Protein AF-A0A5S3VZK2-F1 (afdb_monomer_lite)

Structure (mmCIF, N/CA/C/O backbone):
data_AF-A0A5S3VZK2-F1
#
_entry.id   AF-A0A5S3VZK2-F1
#
loop_
_atom_site.group_PDB
_atom_site.id
_atom_site.type_symbol
_atom_site.label_atom_id
_atom_site.label_alt_id
_atom_site.label_comp_id
_atom_site.label_asym_id
_atom_site.label_entity_id
_atom_site.label_seq_id
_atom_site.pdbx_PDB_ins_code
_atom_site.Cartn_x
_atom_site.Cartn_y
_atom_site.Cartn_z
_atom_site.occupancy
_atom_site.B_iso_or_equiv
_atom_site.auth_seq_id
_atom_site.auth_comp_id
_atom_site.auth_asym_id
_atom_site.auth_atom_id
_atom_site.pdbx_PDB_model_num
ATOM 1 N N . MET A 1 1 ? 25.109 6.186 -46.798 1.00 70.12 1 MET A N 1
ATOM 2 C CA . MET A 1 1 ? 24.501 7.091 -45.795 1.00 70.12 1 MET A CA 1
ATOM 3 C C . MET A 1 1 ? 23.380 6.416 -45.004 1.00 70.12 1 MET A C 1
ATOM 5 O O . MET A 1 1 ? 23.593 6.209 -43.823 1.00 70.12 1 MET A O 1
ATOM 9 N N . LYS A 1 2 ? 22.278 5.943 -45.621 1.00 82.44 2 LYS A N 1
ATOM 10 C CA . LYS A 1 2 ? 21.154 5.286 -44.901 1.00 82.44 2 LYS A CA 1
ATOM 11 C C . LYS A 1 2 ? 21.544 4.104 -43.986 1.00 82.44 2 LYS A C 1
ATOM 13 O O . LYS A 1 2 ? 21.045 4.009 -42.873 1.00 82.44 2 LYS A O 1
ATOM 18 N N . LYS A 1 3 ? 22.461 3.226 -44.420 1.00 87.31 3 LYS A N 1
ATOM 19 C CA . LYS A 1 3 ? 22.944 2.100 -43.591 1.00 87.31 3 LYS A CA 1
ATOM 20 C C . LYS A 1 3 ? 23.720 2.571 -42.354 1.00 87.31 3 LYS A C 1
ATOM 22 O O . LYS A 1 3 ? 23.486 2.061 -41.271 1.00 87.31 3 LYS A O 1
ATOM 27 N N . LEU A 1 4 ? 24.588 3.575 -42.505 1.00 89.31 4 LEU A N 1
ATOM 28 C CA . LEU A 1 4 ? 25.374 4.139 -41.402 1.00 89.31 4 LEU A CA 1
ATOM 29 C C . LEU A 1 4 ? 24.475 4.795 -40.343 1.00 89.31 4 LEU A C 1
ATOM 31 O O . LEU A 1 4 ? 24.678 4.571 -39.158 1.00 89.31 4 LEU A O 1
ATOM 35 N N . THR A 1 5 ? 23.443 5.533 -40.765 1.00 92.12 5 THR A N 1
ATOM 36 C CA . THR A 1 5 ? 22.443 6.099 -39.844 1.00 92.12 5 THR A CA 1
ATOM 37 C C . THR A 1 5 ? 21.649 5.022 -39.106 1.00 92.12 5 THR A C 1
ATOM 39 O O . THR A 1 5 ? 21.398 5.180 -37.920 1.00 92.12 5 THR A O 1
ATOM 42 N N . ILE A 1 6 ? 21.303 3.905 -39.760 1.00 93.44 6 ILE A N 1
ATOM 43 C CA . ILE A 1 6 ? 20.624 2.780 -39.094 1.00 93.44 6 ILE A CA 1
ATOM 44 C C . ILE A 1 6 ? 21.542 2.136 -38.045 1.00 93.44 6 ILE A C 1
ATOM 46 O O . ILE A 1 6 ? 21.106 1.923 -36.920 1.00 93.44 6 ILE A O 1
ATOM 50 N N . TYR A 1 7 ? 22.815 1.879 -38.371 1.00 94.56 7 TYR A N 1
ATOM 51 C CA . TYR A 1 7 ? 23.773 1.339 -37.397 1.00 94.56 7 TYR A CA 1
ATOM 52 C C . TYR A 1 7 ? 23.974 2.269 -36.201 1.00 94.56 7 TYR A C 1
ATOM 54 O O . TYR A 1 7 ? 24.019 1.798 -35.069 1.00 94.56 7 TYR A O 1
ATOM 62 N N . LEU A 1 8 ? 24.053 3.580 -36.437 1.00 94.06 8 LEU A N 1
ATOM 63 C CA . LEU A 1 8 ? 24.184 4.556 -35.360 1.00 94.06 8 LEU A CA 1
ATOM 64 C C . LEU A 1 8 ? 22.957 4.551 -34.437 1.00 94.06 8 LEU A C 1
ATOM 66 O O . LEU A 1 8 ? 23.121 4.521 -33.223 1.00 94.06 8 LEU A O 1
ATOM 70 N N . LEU A 1 9 ? 21.742 4.525 -34.997 1.00 93.88 9 LEU A N 1
ATOM 71 C CA . LEU A 1 9 ? 20.508 4.442 -34.207 1.00 93.88 9 LEU A CA 1
ATOM 72 C C . LEU A 1 9 ? 20.441 3.152 -33.378 1.00 93.88 9 LEU A C 1
ATOM 74 O O . LEU A 1 9 ? 20.069 3.211 -32.211 1.00 93.88 9 LEU A O 1
ATOM 78 N N . LEU A 1 10 ? 20.857 2.016 -33.947 1.00 94.75 10 LEU A N 1
ATOM 79 C CA . LEU A 1 10 ? 20.922 0.740 -33.226 1.00 94.75 10 LEU A CA 1
ATOM 80 C C . LEU A 1 10 ? 21.942 0.771 -32.081 1.00 94.75 10 LEU A C 1
ATOM 82 O O . LEU A 1 10 ? 21.664 0.280 -30.991 1.00 94.75 10 LEU A O 1
ATOM 86 N N . LEU A 1 11 ? 23.120 1.360 -32.300 1.00 94.88 11 LEU A N 1
ATOM 87 C CA . LEU A 1 11 ? 24.127 1.504 -31.247 1.00 94.88 11 LEU A CA 1
ATOM 88 C C . LEU A 1 11 ? 23.628 2.405 -30.113 1.00 94.88 11 LEU A C 1
ATOM 90 O O . LEU A 1 11 ? 23.816 2.071 -28.946 1.00 94.88 11 LEU A O 1
ATOM 94 N N . LEU A 1 12 ? 22.954 3.509 -30.448 1.00 94.56 12 LEU A N 1
ATOM 95 C CA . LEU A 1 12 ? 22.356 4.403 -29.456 1.00 94.56 12 LEU A CA 1
ATOM 96 C C . LEU A 1 12 ? 21.243 3.711 -28.667 1.00 94.56 12 LEU A C 1
ATOM 98 O O . LEU A 1 12 ? 21.215 3.841 -27.446 1.00 94.56 12 LEU A O 1
ATOM 102 N N . SER A 1 13 ? 20.367 2.941 -29.322 1.00 91.88 13 SER A N 1
ATOM 103 C CA . SER A 1 13 ? 19.298 2.221 -28.624 1.00 91.88 13 SER A CA 1
ATOM 104 C C . SER A 1 13 ? 19.851 1.141 -27.697 1.00 91.88 13 SER A C 1
ATOM 106 O O . SER A 1 13 ? 19.412 1.040 -26.558 1.00 91.88 13 SER A O 1
ATOM 108 N N . VAL A 1 14 ? 20.852 0.372 -28.143 1.00 95.06 14 VAL A N 1
ATOM 109 C CA . VAL A 1 14 ? 21.504 -0.647 -27.302 1.00 95.06 14 VAL A CA 1
ATOM 110 C C . VAL A 1 14 ? 22.216 0.007 -26.120 1.00 95.06 14 VAL A C 1
ATOM 112 O O . VAL A 1 14 ? 22.081 -0.466 -24.992 1.00 95.06 14 VAL A O 1
ATOM 115 N N . GLY A 1 15 ? 22.936 1.108 -26.353 1.00 95.00 15 GLY A N 1
ATOM 116 C CA . GLY A 1 15 ? 23.602 1.864 -25.294 1.00 95.00 15 GLY A CA 1
ATOM 117 C C . GLY A 1 15 ? 22.610 2.388 -24.257 1.00 95.00 15 GLY A C 1
ATOM 118 O O . GLY A 1 15 ? 22.791 2.157 -23.065 1.00 95.00 15 GLY A O 1
ATOM 119 N N . TYR A 1 16 ? 21.522 3.008 -24.714 1.00 93.38 16 TYR A N 1
ATOM 120 C CA . TYR A 1 16 ? 20.442 3.484 -23.854 1.00 93.38 16 TYR A CA 1
ATOM 121 C C . TYR A 1 16 ? 19.820 2.354 -23.024 1.00 93.38 16 TYR A C 1
ATOM 123 O O . TYR A 1 16 ? 19.761 2.461 -21.801 1.00 93.38 16 TYR A O 1
ATOM 131 N N . SER A 1 17 ? 19.421 1.245 -23.657 1.00 91.69 17 SER A N 1
ATOM 132 C CA . SER A 1 17 ? 18.826 0.105 -22.950 1.00 91.69 17 SER A CA 1
ATOM 133 C C . SER A 1 17 ? 19.789 -0.513 -21.936 1.00 91.69 17 SER A C 1
ATOM 135 O O . SER A 1 17 ? 19.357 -0.927 -20.865 1.00 91.69 17 SER A O 1
ATOM 137 N N . SER A 1 18 ? 21.090 -0.540 -22.238 1.00 94.19 18 SER A N 1
ATOM 138 C CA . SER A 1 18 ? 22.114 -1.052 -21.319 1.00 94.19 18 SER A CA 1
ATOM 139 C C . SER A 1 18 ? 22.253 -0.169 -20.078 1.00 94.19 18 SER A C 1
ATOM 141 O O . SER A 1 18 ? 22.319 -0.687 -18.967 1.00 94.19 18 SER A O 1
ATOM 143 N N . VAL A 1 19 ? 22.259 1.159 -20.251 1.00 93.81 19 VAL A N 1
ATOM 144 C CA . VAL A 1 19 ? 22.318 2.114 -19.132 1.00 93.81 19 VAL A CA 1
ATOM 145 C C . VAL A 1 19 ? 21.038 2.062 -18.301 1.00 93.81 19 VAL A C 1
ATOM 147 O O . VAL A 1 19 ? 21.121 1.992 -17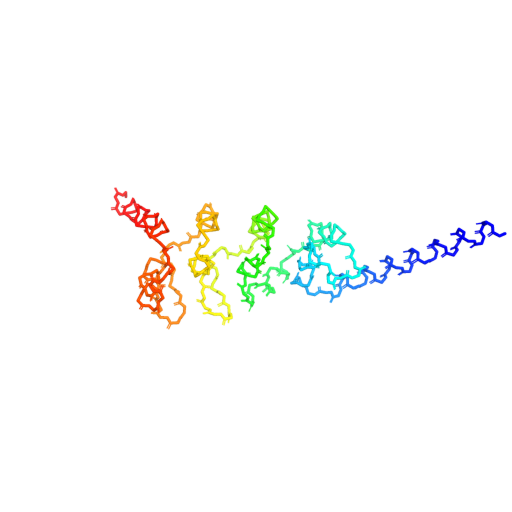.078 1.00 93.81 19 VAL A O 1
ATOM 150 N N . ALA A 1 20 ? 19.868 2.035 -18.945 1.00 93.75 20 ALA A N 1
ATOM 151 C CA . ALA A 1 20 ? 18.586 1.928 -18.255 1.00 93.75 20 ALA A CA 1
ATOM 152 C C . ALA A 1 20 ? 18.504 0.641 -17.418 1.00 93.75 20 ALA A C 1
ATOM 154 O O . ALA A 1 20 ? 18.166 0.693 -16.239 1.00 93.75 20 ALA A O 1
ATOM 155 N N . LEU A 1 21 ? 18.890 -0.503 -17.995 1.00 93.75 21 LEU A N 1
ATOM 156 C CA . LEU A 1 21 ? 18.913 -1.777 -17.278 1.00 93.75 21 LEU A CA 1
ATOM 157 C C . LEU A 1 21 ? 19.923 -1.763 -16.126 1.00 93.75 21 LEU A C 1
ATOM 159 O O . LEU A 1 21 ? 19.602 -2.211 -15.031 1.00 93.75 21 LEU A O 1
ATOM 163 N N . TYR A 1 22 ? 21.126 -1.228 -16.350 1.00 95.25 22 TYR A N 1
ATOM 164 C CA . TYR A 1 22 ? 22.121 -1.085 -15.289 1.00 95.25 22 TYR A CA 1
ATOM 165 C C . TYR A 1 22 ? 21.586 -0.239 -14.129 1.00 95.25 22 TYR A C 1
ATOM 167 O O . TYR A 1 22 ? 21.752 -0.623 -12.975 1.00 95.25 22 TYR A O 1
ATOM 175 N N . SER A 1 23 ? 20.913 0.875 -14.422 1.00 94.38 23 SER A N 1
ATOM 176 C CA . SER A 1 23 ? 20.276 1.707 -13.401 1.00 94.38 23 SER A CA 1
ATOM 177 C C . SER A 1 23 ? 19.237 0.910 -12.614 1.00 94.38 23 SER A C 1
ATOM 179 O O . SER A 1 23 ? 19.343 0.834 -11.401 1.00 94.38 23 SER A O 1
ATOM 181 N N . LEU A 1 24 ? 18.307 0.231 -13.295 1.00 95.38 24 LEU A N 1
ATOM 182 C CA . LEU A 1 24 ? 17.246 -0.563 -12.659 1.00 95.38 24 LEU A CA 1
ATOM 183 C C . LEU A 1 24 ? 17.766 -1.703 -11.771 1.00 95.38 24 LEU A C 1
ATOM 185 O O . LEU A 1 24 ? 17.159 -2.019 -10.748 1.00 95.38 24 LEU A O 1
ATOM 189 N N . ILE A 1 25 ? 18.876 -2.334 -12.161 1.00 95.38 25 ILE A N 1
ATOM 190 C CA . ILE A 1 25 ? 19.512 -3.404 -11.381 1.00 95.38 25 ILE A CA 1
ATOM 191 C C . ILE A 1 25 ? 20.102 -2.867 -10.075 1.00 95.38 25 ILE A C 1
ATOM 193 O O . ILE A 1 25 ? 20.076 -3.569 -9.071 1.00 95.38 25 ILE A O 1
ATOM 197 N N . ASN A 1 26 ? 20.638 -1.646 -10.091 1.00 95.00 26 ASN A N 1
ATOM 198 C CA . ASN A 1 26 ? 21.329 -1.057 -8.943 1.00 95.00 26 ASN A CA 1
ATOM 199 C C . ASN A 1 26 ? 20.453 -0.087 -8.132 1.00 95.00 26 ASN A C 1
ATOM 201 O O . ASN A 1 26 ? 20.942 0.485 -7.163 1.00 95.00 26 ASN A O 1
ATOM 205 N N . SER A 1 27 ? 19.198 0.122 -8.533 1.00 94.94 27 SER A N 1
ATOM 206 C CA . SER A 1 27 ? 18.235 0.960 -7.817 1.00 94.94 27 SER A CA 1
ATOM 207 C C . SER A 1 27 ? 17.572 0.208 -6.667 1.00 94.94 27 SER A C 1
ATOM 209 O O . SER A 1 27 ? 17.198 -0.966 -6.804 1.00 94.94 27 SER A O 1
ATOM 211 N N . ASP A 1 28 ? 17.334 0.924 -5.572 1.00 95.88 28 ASP A N 1
ATOM 212 C CA . ASP A 1 28 ? 16.497 0.449 -4.476 1.00 95.88 28 ASP A CA 1
ATOM 213 C C . ASP A 1 28 ? 15.045 0.273 -4.950 1.00 95.88 28 ASP A C 1
ATOM 215 O O . ASP A 1 28 ? 14.634 0.777 -6.002 1.00 95.88 28 ASP A O 1
ATOM 219 N N . ILE A 1 29 ? 14.262 -0.511 -4.212 1.00 97.19 29 ILE A N 1
ATOM 220 C CA . ILE A 1 29 ? 12.897 -0.854 -4.627 1.00 97.19 29 ILE A CA 1
ATOM 221 C C . ILE A 1 29 ? 11.998 0.385 -4.691 1.00 97.19 29 ILE A C 1
ATOM 223 O O . ILE A 1 29 ? 11.194 0.510 -5.614 1.00 97.19 29 ILE A O 1
ATOM 227 N N . GLU A 1 30 ? 12.178 1.324 -3.766 1.00 95.50 30 GLU A N 1
ATOM 228 C CA . GLU A 1 30 ? 11.480 2.604 -3.716 1.00 95.50 30 GLU A CA 1
ATOM 229 C C . GLU A 1 30 ? 11.673 3.407 -5.010 1.00 95.50 30 GLU A C 1
ATOM 231 O O . GLU A 1 30 ? 10.696 3.883 -5.590 1.00 95.50 30 GLU A O 1
ATOM 236 N N . ASP A 1 31 ? 12.905 3.484 -5.520 1.00 94.31 31 ASP A N 1
ATOM 237 C CA . ASP A 1 31 ? 13.222 4.191 -6.766 1.00 94.31 31 ASP A CA 1
ATOM 238 C C . ASP A 1 31 ? 12.568 3.525 -7.981 1.00 94.31 31 ASP A C 1
ATOM 240 O O . ASP A 1 31 ? 12.067 4.205 -8.879 1.00 94.31 31 ASP A O 1
ATOM 244 N N . VAL A 1 32 ? 12.535 2.188 -8.016 1.00 96.06 32 VAL A N 1
ATOM 245 C CA . VAL A 1 32 ? 11.875 1.447 -9.101 1.00 96.06 32 VAL A CA 1
ATOM 246 C C . VAL A 1 32 ? 10.358 1.647 -9.056 1.00 96.06 32 VAL A C 1
ATOM 248 O O . VAL A 1 32 ? 9.742 1.854 -10.106 1.00 96.06 32 VAL A O 1
ATOM 251 N N . ILE A 1 33 ? 9.754 1.645 -7.861 1.00 96.12 33 ILE A N 1
ATOM 252 C CA . ILE A 1 33 ? 8.334 1.971 -7.676 1.00 96.12 33 ILE A CA 1
ATOM 253 C C . ILE A 1 33 ? 8.063 3.389 -8.178 1.00 96.12 33 ILE A C 1
ATOM 255 O O . ILE A 1 33 ? 7.183 3.557 -9.019 1.00 96.12 33 ILE A O 1
ATOM 259 N N . ILE A 1 34 ? 8.835 4.389 -7.743 1.00 93.44 34 ILE A N 1
ATOM 260 C CA . ILE A 1 34 ? 8.665 5.783 -8.178 1.00 93.44 34 ILE A CA 1
ATOM 261 C C . ILE A 1 34 ? 8.823 5.894 -9.697 1.00 93.44 34 ILE A C 1
ATOM 263 O O . ILE A 1 34 ? 7.969 6.493 -10.351 1.00 93.44 34 ILE A O 1
ATOM 267 N N . CYS A 1 35 ? 9.845 5.260 -10.283 1.00 94.19 35 CYS A N 1
ATOM 268 C CA . CYS A 1 35 ? 10.044 5.257 -11.733 1.00 94.19 35 CYS A CA 1
ATOM 269 C C . CYS A 1 35 ? 8.844 4.673 -12.492 1.00 94.19 35 CYS A C 1
ATOM 271 O O . CYS A 1 35 ? 8.507 5.139 -13.575 1.00 94.19 35 CYS A O 1
ATOM 273 N N . SER A 1 36 ? 8.178 3.661 -11.932 1.00 94.69 36 SER A N 1
ATOM 274 C CA . SER A 1 36 ? 6.997 3.039 -12.544 1.00 94.69 36 SER A CA 1
ATOM 275 C C . SER A 1 36 ? 5.725 3.903 -12.486 1.00 94.69 36 SER A C 1
ATOM 277 O O . SER A 1 36 ? 4.685 3.540 -13.049 1.00 94.69 36 SER A O 1
ATOM 279 N N . THR A 1 37 ? 5.780 5.053 -11.811 1.00 92.06 37 THR A N 1
ATOM 280 C CA . THR A 1 37 ? 4.688 6.029 -11.784 1.00 92.06 37 THR A CA 1
ATOM 281 C C . THR A 1 37 ? 4.819 7.041 -12.926 1.00 92.06 37 THR A C 1
ATOM 283 O O . THR A 1 37 ? 5.893 7.259 -13.480 1.00 92.06 37 THR A O 1
ATOM 286 N N . ASN A 1 38 ? 3.718 7.708 -13.283 1.00 77.31 38 ASN A N 1
ATOM 287 C CA . ASN A 1 38 ? 3.699 8.725 -14.347 1.00 77.31 38 ASN A CA 1
ATOM 288 C C . ASN A 1 38 ? 4.283 10.083 -13.908 1.00 77.31 38 ASN A C 1
ATOM 290 O O . ASN A 1 38 ? 4.059 11.114 -14.550 1.00 77.31 38 ASN A O 1
ATOM 294 N N . GLU A 1 39 ? 5.027 10.112 -12.806 1.00 70.00 39 GLU A N 1
ATOM 295 C CA . GLU A 1 39 ? 5.769 11.285 -12.376 1.00 70.00 39 GLU A CA 1
ATOM 296 C C . GLU A 1 39 ? 7.056 11.347 -13.203 1.00 70.00 39 GLU A C 1
ATOM 298 O O . GLU A 1 39 ? 8.038 10.719 -12.830 1.00 70.00 39 GLU A O 1
ATOM 303 N N . ASN A 1 40 ? 7.014 12.051 -14.352 1.00 62.84 40 ASN A N 1
ATOM 304 C CA . ASN A 1 40 ? 8.045 12.216 -15.409 1.00 62.84 40 ASN A CA 1
ATOM 305 C C . ASN A 1 40 ? 9.445 12.690 -14.933 1.00 62.84 40 ASN A C 1
ATOM 307 O O . ASN A 1 40 ? 10.021 13.642 -15.457 1.00 62.84 40 ASN A O 1
ATOM 311 N N . THR A 1 41 ? 9.999 12.048 -13.920 1.00 63.34 41 THR A N 1
ATOM 312 C CA . THR A 1 41 ? 11.210 12.420 -13.188 1.00 63.34 41 THR A CA 1
ATOM 313 C C . THR A 1 41 ? 12.389 11.527 -13.562 1.00 63.34 41 THR A C 1
ATOM 315 O O . THR A 1 41 ? 13.519 11.810 -13.173 1.00 63.34 41 THR A O 1
ATOM 318 N N . HIS A 1 42 ? 12.146 10.483 -14.361 1.00 72.44 42 HIS A N 1
ATOM 319 C CA . HIS A 1 42 ? 13.147 9.520 -14.796 1.00 72.44 42 HIS A CA 1
ATOM 320 C C . HIS A 1 42 ? 13.347 9.532 -16.313 1.00 72.44 42 HIS A C 1
ATOM 322 O O . HIS A 1 42 ? 12.430 9.755 -17.098 1.00 72.44 42 HIS A O 1
ATOM 328 N N . TYR A 1 43 ? 14.583 9.258 -16.734 1.00 85.06 43 TYR A N 1
ATOM 329 C CA . TYR A 1 43 ? 14.945 9.097 -18.146 1.00 85.06 43 TYR A CA 1
ATOM 330 C C . TYR A 1 43 ? 14.561 7.715 -18.705 1.00 85.06 43 TYR A C 1
ATOM 332 O O . TYR A 1 43 ? 14.776 7.458 -19.891 1.00 85.06 43 TYR A O 1
ATOM 340 N N . ILE A 1 44 ? 14.031 6.826 -17.859 1.00 91.88 44 ILE A N 1
ATOM 341 C CA . ILE A 1 44 ? 13.504 5.502 -18.203 1.00 91.88 44 ILE A CA 1
ATOM 342 C C . ILE A 1 44 ? 11.972 5.618 -18.290 1.00 91.88 44 ILE A C 1
ATOM 344 O O . ILE A 1 44 ? 11.379 6.190 -17.378 1.00 91.88 44 ILE A O 1
ATOM 348 N N . PRO A 1 45 ? 11.318 5.110 -19.352 1.00 92.12 45 PRO A N 1
ATOM 349 C CA . PRO A 1 45 ? 9.863 5.122 -19.464 1.0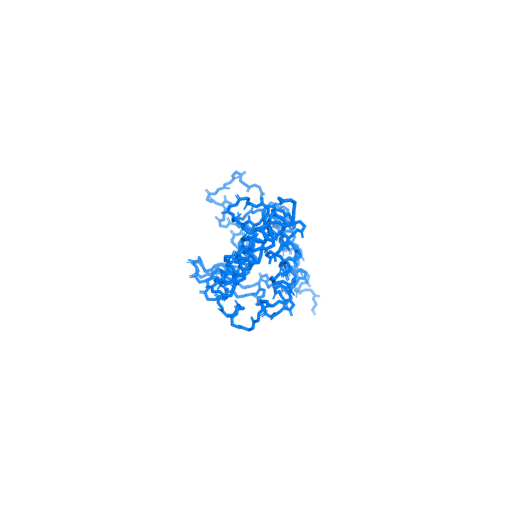0 92.12 45 PRO A CA 1
ATOM 350 C C . PRO A 1 45 ? 9.193 4.407 -18.288 1.00 92.12 45 PRO A C 1
ATOM 352 O O . PRO A 1 45 ? 9.618 3.308 -17.921 1.00 92.12 45 PRO A O 1
ATOM 355 N N . SER A 1 46 ? 8.114 4.985 -17.759 1.00 93.00 46 SER A N 1
ATOM 356 C CA . SER A 1 46 ? 7.380 4.434 -16.612 1.00 93.00 46 SER A CA 1
ATOM 357 C C . SER A 1 46 ? 6.890 3.008 -16.861 1.00 93.00 46 SER A C 1
ATOM 359 O O . SER A 1 46 ? 7.111 2.140 -16.022 1.00 93.00 46 SER A O 1
ATOM 361 N N . ASP A 1 47 ? 6.362 2.721 -18.052 1.00 92.69 47 ASP A N 1
ATOM 362 C CA . ASP A 1 47 ? 5.928 1.371 -18.445 1.00 92.69 47 ASP A CA 1
ATOM 363 C C . ASP A 1 47 ? 7.074 0.342 -18.415 1.00 92.69 47 ASP A C 1
ATOM 365 O O . ASP A 1 47 ? 6.869 -0.829 -18.096 1.00 92.69 47 ASP A O 1
ATOM 369 N N . ALA A 1 48 ? 8.306 0.761 -18.732 1.00 93.69 48 ALA A N 1
ATOM 370 C CA . ALA A 1 48 ? 9.472 -0.119 -18.668 1.00 93.69 48 ALA A CA 1
ATOM 371 C C . ALA A 1 48 ? 9.880 -0.397 -17.213 1.00 93.69 48 ALA A C 1
ATOM 373 O O . ALA A 1 48 ? 10.228 -1.531 -16.877 1.00 93.69 48 ALA A O 1
ATOM 374 N N . CYS A 1 49 ? 9.796 0.618 -16.349 1.00 95.62 49 CYS A N 1
ATOM 375 C CA . CYS A 1 49 ? 10.001 0.471 -14.911 1.00 95.62 49 CYS A CA 1
ATOM 376 C C . CYS A 1 49 ? 8.925 -0.415 -14.271 1.00 95.62 49 CYS A C 1
ATOM 378 O O . CYS A 1 49 ? 9.262 -1.302 -13.493 1.00 95.62 49 CYS A O 1
ATOM 380 N N . GLU A 1 50 ? 7.656 -0.252 -14.649 1.00 96.00 50 GLU A N 1
ATOM 381 C CA . GLU A 1 50 ? 6.545 -1.093 -14.189 1.00 96.00 50 GLU A CA 1
ATOM 382 C C . GLU A 1 50 ? 6.714 -2.547 -14.640 1.00 96.00 50 GLU A C 1
ATOM 384 O O . GLU A 1 50 ? 6.625 -3.468 -13.828 1.00 96.00 50 GLU A O 1
ATOM 389 N N . TYR A 1 51 ? 7.061 -2.772 -15.910 1.00 96.12 51 TYR A N 1
ATOM 390 C CA . TYR A 1 51 ? 7.373 -4.114 -16.398 1.00 96.12 51 TYR A CA 1
ATOM 391 C C . TYR A 1 51 ? 8.511 -4.753 -15.593 1.00 96.12 51 TYR A C 1
ATOM 393 O O . TYR A 1 51 ? 8.411 -5.915 -15.194 1.00 96.12 51 TYR A O 1
ATOM 401 N N . TYR A 1 52 ? 9.586 -4.008 -15.326 1.00 97.12 52 TYR A N 1
ATOM 402 C CA . TYR A 1 52 ? 10.701 -4.508 -14.530 1.00 97.12 52 TYR A CA 1
ATOM 403 C C . TYR A 1 52 ? 10.281 -4.823 -13.086 1.00 97.12 52 TYR A C 1
ATOM 405 O O . TYR A 1 52 ? 10.579 -5.909 -12.585 1.00 97.12 52 TYR A O 1
ATOM 413 N N . LEU A 1 53 ? 9.523 -3.922 -12.456 1.00 97.81 53 LEU A N 1
ATOM 414 C CA . LEU A 1 53 ? 8.999 -4.066 -11.101 1.00 97.81 53 LEU A CA 1
ATOM 415 C C . LEU A 1 53 ? 8.178 -5.352 -10.931 1.00 97.81 53 LEU A C 1
ATOM 417 O O . LEU A 1 53 ? 8.414 -6.135 -10.010 1.00 97.81 53 LEU A O 1
ATOM 421 N N . LEU A 1 54 ? 7.227 -5.583 -11.838 1.00 97.44 54 LEU A N 1
ATOM 422 C CA . LEU A 1 54 ? 6.251 -6.668 -11.723 1.00 97.44 54 LEU A CA 1
ATOM 423 C C . LEU A 1 54 ? 6.803 -8.045 -12.126 1.00 97.44 54 LEU A C 1
ATOM 425 O O . LEU A 1 54 ? 6.221 -9.068 -11.762 1.00 97.44 54 LEU A O 1
ATOM 429 N N . ASN A 1 55 ? 7.919 -8.091 -12.862 1.00 97.25 55 ASN A N 1
ATOM 430 C CA . ASN A 1 55 ? 8.491 -9.344 -13.369 1.00 97.25 55 ASN A CA 1
ATOM 431 C C . ASN A 1 55 ? 9.821 -9.740 -12.713 1.00 97.25 55 ASN A C 1
ATOM 433 O O . ASN A 1 55 ? 10.145 -10.928 -12.700 1.00 97.25 55 ASN A O 1
ATOM 437 N N . TYR A 1 56 ? 10.590 -8.784 -12.182 1.00 97.06 56 TYR A N 1
ATOM 438 C CA . TYR A 1 56 ? 11.959 -9.029 -11.707 1.00 97.06 56 TYR A CA 1
ATOM 439 C C . TYR A 1 56 ? 12.261 -8.484 -10.306 1.00 97.06 56 TYR A C 1
ATOM 441 O O . TYR A 1 56 ? 13.335 -8.768 -9.785 1.00 97.06 56 TYR A O 1
ATOM 449 N N . ARG A 1 57 ? 11.350 -7.718 -9.696 1.00 97.75 57 ARG A N 1
ATOM 450 C CA . ARG A 1 57 ? 11.505 -7.132 -8.354 1.00 97.75 57 ARG A CA 1
ATOM 451 C C . ARG A 1 57 ? 10.358 -7.562 -7.434 1.00 97.75 57 ARG A C 1
ATOM 453 O O . ARG A 1 57 ? 9.602 -8.4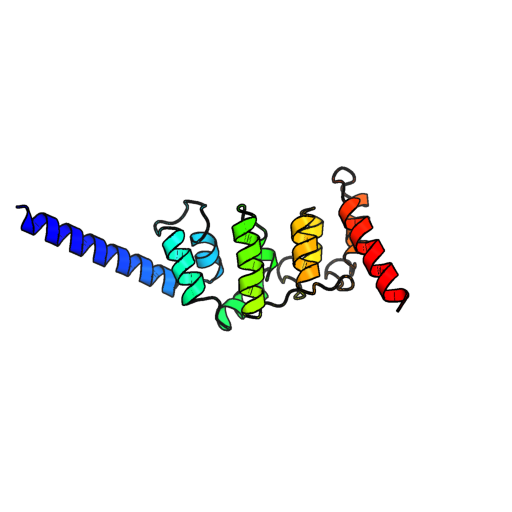85 -7.753 1.00 97.75 57 ARG A O 1
ATOM 460 N N . ALA A 1 58 ? 10.251 -6.904 -6.281 1.00 96.69 58 ALA A N 1
ATOM 461 C CA . ALA A 1 58 ? 9.397 -7.292 -5.163 1.00 96.69 58 ALA A CA 1
ATOM 462 C C . ALA A 1 58 ? 9.723 -8.713 -4.671 1.00 96.69 58 ALA A C 1
ATOM 464 O O . ALA A 1 58 ? 8.832 -9.506 -4.352 1.00 96.69 58 ALA A O 1
ATOM 465 N N . ASP A 1 59 ? 11.016 -9.044 -4.665 1.00 97.19 59 ASP A N 1
ATOM 466 C CA . ASP A 1 59 ? 11.514 -10.250 -4.017 1.00 97.19 59 ASP A CA 1
ATOM 467 C C . ASP A 1 59 ? 11.575 -10.075 -2.491 1.00 97.19 59 ASP A C 1
ATOM 469 O O . ASP A 1 59 ? 11.226 -9.034 -1.938 1.00 97.19 59 ASP A O 1
ATOM 473 N N . LYS A 1 60 ? 12.011 -11.116 -1.779 1.00 97.62 60 LYS A N 1
ATOM 474 C CA . LYS A 1 60 ? 12.074 -11.083 -0.316 1.00 97.62 60 LYS A CA 1
ATOM 475 C C . LYS A 1 60 ? 12.940 -9.928 0.219 1.00 97.62 60 LYS A C 1
ATOM 477 O O . LYS A 1 60 ? 12.571 -9.344 1.232 1.00 97.62 60 LYS A O 1
ATOM 482 N N . GLY A 1 61 ? 14.060 -9.616 -0.434 1.00 97.88 61 GLY A N 1
ATOM 483 C CA . GLY A 1 61 ? 14.939 -8.520 -0.028 1.00 97.88 61 GLY A CA 1
ATOM 484 C C . GLY A 1 61 ? 14.280 -7.161 -0.244 1.00 97.88 61 GLY A C 1
ATOM 485 O O . GLY A 1 61 ? 14.337 -6.312 0.641 1.00 97.88 61 GLY A O 1
ATOM 486 N N . ASP A 1 62 ? 13.568 -6.992 -1.360 1.00 98.19 62 ASP A N 1
ATOM 487 C CA . ASP A 1 62 ? 12.773 -5.788 -1.625 1.00 98.19 62 ASP A CA 1
ATOM 488 C C . ASP A 1 62 ? 11.674 -5.585 -0.563 1.00 98.19 62 ASP A C 1
ATOM 490 O O . ASP A 1 62 ? 11.490 -4.479 -0.054 1.00 98.19 62 ASP A O 1
ATOM 494 N N . ILE A 1 63 ? 10.963 -6.654 -0.181 1.00 98.31 63 ILE A N 1
ATOM 495 C CA . ILE A 1 63 ? 9.945 -6.587 0.880 1.00 98.31 63 ILE A CA 1
ATOM 496 C C . ILE A 1 63 ? 10.572 -6.215 2.228 1.00 98.31 63 ILE A C 1
ATOM 498 O O . ILE A 1 63 ? 10.040 -5.357 2.930 1.00 98.31 63 ILE A O 1
ATOM 502 N N . GLU A 1 64 ? 11.699 -6.832 2.592 1.00 97.62 64 GLU A N 1
ATOM 503 C CA . GLU A 1 64 ? 12.419 -6.510 3.830 1.00 97.62 64 GLU A CA 1
ATOM 504 C C . GLU A 1 64 ? 12.913 -5.055 3.840 1.00 97.62 64 GLU A C 1
ATOM 506 O O . GLU A 1 64 ? 12.810 -4.391 4.874 1.00 97.62 64 GLU A O 1
ATOM 511 N N . SER A 1 65 ? 13.374 -4.539 2.693 1.00 97.19 65 SER A N 1
ATOM 512 C CA . SER A 1 65 ? 13.768 -3.135 2.531 1.00 97.19 65 SER A CA 1
ATOM 513 C C . SER A 1 65 ? 12.595 -2.196 2.814 1.00 97.19 65 SER A C 1
ATOM 515 O O . SER A 1 65 ? 12.687 -1.366 3.721 1.00 97.19 65 SER A O 1
ATOM 517 N N . LEU A 1 66 ? 11.455 -2.400 2.139 1.00 97.50 66 LEU A N 1
ATOM 518 C CA . LEU A 1 66 ? 10.246 -1.594 2.346 1.00 97.50 66 LEU A CA 1
ATOM 519 C C . LEU A 1 66 ? 9.781 -1.642 3.806 1.00 97.50 66 LEU A C 1
ATOM 521 O O . LEU A 1 66 ? 9.505 -0.600 4.404 1.00 97.50 66 LEU A O 1
ATOM 525 N N . GLU A 1 67 ? 9.706 -2.839 4.402 1.00 96.12 67 GLU A N 1
ATOM 526 C CA . GLU A 1 67 ? 9.282 -3.015 5.799 1.00 96.12 67 GLU A CA 1
ATOM 527 C C . GLU A 1 67 ? 10.242 -2.358 6.800 1.00 96.12 67 GLU A C 1
ATOM 529 O O . GLU A 1 67 ? 9.797 -1.974 7.880 1.00 96.12 67 GLU A O 1
ATOM 534 N N . SER A 1 68 ? 11.523 -2.186 6.458 1.00 95.88 68 SER A N 1
ATOM 535 C CA . SER A 1 68 ? 12.486 -1.467 7.303 1.00 95.88 68 SER A CA 1
ATOM 536 C C . SER A 1 68 ? 12.272 0.054 7.318 1.00 95.88 68 SER A C 1
ATOM 538 O O . SER A 1 68 ? 12.734 0.728 8.242 1.00 95.88 68 SER A O 1
ATOM 540 N N . GLY A 1 69 ? 11.546 0.585 6.328 1.00 96.06 69 GLY A N 1
ATOM 541 C CA . GLY A 1 69 ? 11.170 1.990 6.196 1.00 96.06 69 GLY A CA 1
ATOM 542 C C . GLY A 1 69 ? 9.705 2.254 6.556 1.00 96.06 69 GLY A C 1
ATOM 543 O O . GLY A 1 69 ? 9.240 1.957 7.660 1.00 96.06 69 GLY A O 1
ATOM 544 N N . ALA A 1 70 ? 8.963 2.863 5.627 1.00 94.88 70 ALA A N 1
ATOM 545 C CA . ALA A 1 70 ? 7.541 3.175 5.805 1.00 94.88 70 ALA A CA 1
ATOM 546 C C . ALA A 1 70 ? 6.617 1.954 5.604 1.00 94.88 70 ALA A C 1
ATOM 548 O O . ALA A 1 70 ? 5.415 2.028 5.873 1.00 94.88 70 ALA A O 1
ATOM 549 N N . GLY A 1 71 ? 7.152 0.820 5.141 1.00 96.50 71 GLY A N 1
ATOM 550 C CA . GLY A 1 71 ? 6.369 -0.361 4.799 1.00 96.50 71 GLY A CA 1
ATOM 551 C C . GLY A 1 71 ? 5.347 -0.055 3.709 1.00 96.50 71 GLY A C 1
ATOM 552 O O . GLY A 1 71 ? 5.608 0.695 2.771 1.00 96.50 71 GLY A O 1
ATOM 553 N N . LEU A 1 72 ? 4.143 -0.607 3.861 1.00 96.75 72 LEU A N 1
ATOM 554 C CA . LEU A 1 72 ? 3.058 -0.425 2.896 1.00 96.75 72 LEU A CA 1
ATOM 555 C C . LEU A 1 72 ? 2.659 1.052 2.704 1.00 96.75 72 LEU A C 1
ATOM 557 O O . LEU A 1 72 ? 2.206 1.418 1.622 1.00 96.75 72 LEU A O 1
ATOM 561 N N . ALA A 1 73 ? 2.868 1.903 3.717 1.00 96.88 73 ALA A N 1
ATOM 562 C CA . ALA A 1 73 ? 2.523 3.322 3.648 1.00 96.88 73 ALA A CA 1
ATOM 563 C C . ALA A 1 73 ? 3.353 4.098 2.612 1.00 96.88 73 ALA A C 1
ATOM 565 O O . ALA A 1 73 ? 2.892 5.133 2.140 1.00 96.88 73 ALA A O 1
ATOM 566 N N . PHE A 1 74 ? 4.520 3.580 2.201 1.00 96.88 74 PHE A N 1
ATOM 567 C CA . PHE A 1 74 ? 5.309 4.154 1.106 1.00 96.88 74 PHE A CA 1
ATOM 568 C C . PHE A 1 74 ? 4.485 4.303 -0.186 1.00 96.88 74 PHE A C 1
ATOM 570 O O . PHE A 1 74 ? 4.619 5.282 -0.911 1.00 96.88 74 PHE A O 1
ATOM 577 N N . LEU A 1 75 ? 3.578 3.358 -0.454 1.00 97.25 75 LEU A N 1
ATOM 578 C CA . LEU A 1 75 ? 2.766 3.347 -1.672 1.00 97.25 75 LEU A CA 1
ATOM 579 C C . LEU A 1 75 ? 1.643 4.395 -1.655 1.00 97.25 75 LEU A C 1
ATOM 581 O O . LEU A 1 75 ? 1.050 4.666 -2.694 1.00 97.25 75 LEU A O 1
ATOM 585 N N . PHE A 1 76 ? 1.311 4.983 -0.501 1.00 96.38 76 PHE A N 1
ATOM 586 C CA . PHE A 1 76 ? 0.094 5.793 -0.356 1.00 96.38 76 PHE A CA 1
ATOM 587 C C . PHE A 1 76 ? 0.178 7.152 -1.052 1.00 96.38 76 PHE A C 1
ATOM 589 O O . PHE A 1 76 ? -0.858 7.747 -1.349 1.00 96.38 76 PHE A O 1
ATOM 596 N N . GLU A 1 77 ? 1.393 7.616 -1.345 1.00 88.12 77 GLU A N 1
ATOM 597 C CA . GLU A 1 77 ? 1.647 8.869 -2.061 1.00 88.12 77 GLU A CA 1
ATOM 598 C C . GLU A 1 77 ? 1.476 8.743 -3.587 1.00 88.12 77 GLU A C 1
ATOM 600 O O . GLU A 1 77 ? 1.472 9.754 -4.293 1.00 88.12 77 GLU A O 1
ATOM 605 N N . ILE A 1 78 ? 1.282 7.524 -4.112 1.00 94.19 78 ILE A N 1
ATOM 606 C CA . ILE A 1 78 ? 1.003 7.300 -5.534 1.00 94.19 78 ILE A CA 1
ATOM 607 C C . ILE A 1 78 ? -0.348 7.943 -5.885 1.00 94.19 78 ILE A C 1
ATOM 609 O O . ILE A 1 78 ? -1.398 7.534 -5.394 1.00 94.19 78 ILE A O 1
ATOM 613 N N . LYS A 1 79 ? -0.313 8.960 -6.756 1.00 92.19 79 LYS A N 1
ATOM 614 C CA . LYS A 1 79 ? -1.487 9.779 -7.117 1.00 92.19 79 LYS A CA 1
ATOM 615 C C . LYS A 1 79 ? -2.544 9.039 -7.934 1.00 92.19 79 LYS A C 1
ATOM 617 O O . LYS A 1 79 ? -3.724 9.369 -7.853 1.00 92.19 79 LYS A O 1
ATOM 622 N N . ASP A 1 80 ? -2.111 8.108 -8.775 1.00 94.25 80 ASP A N 1
ATOM 623 C CA . ASP A 1 80 ? -3.002 7.269 -9.571 1.00 94.25 80 ASP A CA 1
ATOM 624 C C . ASP A 1 80 ? -3.595 6.191 -8.655 1.00 94.25 80 ASP A C 1
ATOM 626 O O . ASP A 1 80 ? -2.880 5.288 -8.227 1.00 94.25 80 ASP A O 1
ATOM 630 N N . ILE A 1 81 ? -4.880 6.335 -8.312 1.00 95.06 81 ILE A N 1
ATOM 631 C CA . ILE A 1 81 ? -5.563 5.488 -7.324 1.00 95.06 81 ILE A CA 1
ATOM 632 C C . ILE A 1 81 ? -5.616 4.032 -7.792 1.00 95.06 81 ILE A C 1
ATOM 634 O O . ILE A 1 81 ? -5.311 3.138 -7.008 1.00 95.06 81 ILE A O 1
ATOM 638 N N . ASP A 1 82 ? -5.928 3.788 -9.066 1.00 95.69 82 ASP A N 1
ATOM 639 C CA . ASP A 1 82 ? -6.032 2.426 -9.596 1.00 95.69 82 ASP A CA 1
ATOM 640 C C . ASP A 1 82 ? -4.661 1.734 -9.561 1.00 95.69 82 ASP A C 1
ATOM 642 O O . ASP A 1 82 ? -4.541 0.581 -9.139 1.00 95.69 82 ASP A O 1
ATOM 646 N N . LYS A 1 83 ? -3.599 2.462 -9.935 1.00 96.06 83 LYS A N 1
ATOM 647 C CA . LYS A 1 83 ? -2.221 1.960 -9.846 1.00 96.06 83 LYS A CA 1
ATOM 648 C C . LYS A 1 83 ? -1.779 1.749 -8.398 1.00 96.06 83 LYS A C 1
ATOM 650 O O . LYS A 1 83 ? -1.177 0.721 -8.088 1.00 96.06 83 LYS A O 1
ATOM 655 N N . ARG A 1 84 ? -2.079 2.694 -7.504 1.00 97.38 84 ARG A N 1
ATOM 656 C CA . ARG A 1 84 ? -1.770 2.601 -6.072 1.00 97.38 84 ARG A CA 1
ATOM 657 C C . ARG A 1 84 ? -2.384 1.347 -5.466 1.00 97.38 84 ARG A C 1
ATOM 659 O O . ARG A 1 84 ? -1.682 0.576 -4.813 1.00 97.38 84 ARG A O 1
ATOM 666 N N . ASP A 1 85 ? -3.673 1.141 -5.696 1.00 98.12 85 ASP A N 1
ATOM 667 C CA . ASP A 1 85 ? -4.417 0.028 -5.125 1.00 98.12 85 ASP A CA 1
ATOM 668 C C . ASP A 1 85 ? -3.898 -1.301 -5.702 1.00 98.12 85 ASP A C 1
ATOM 670 O O . ASP A 1 85 ? -3.607 -2.226 -4.941 1.00 98.12 85 ASP A O 1
ATOM 674 N N . ALA A 1 86 ? -3.626 -1.365 -7.012 1.00 98.00 86 ALA A N 1
ATOM 675 C CA . ALA A 1 86 ? -2.989 -2.524 -7.642 1.00 98.00 86 ALA A CA 1
ATOM 676 C C . ALA A 1 86 ? -1.608 -2.845 -7.043 1.00 98.00 86 ALA A C 1
ATOM 678 O O . ALA A 1 86 ? -1.280 -4.013 -6.820 1.00 98.00 86 ALA A O 1
ATOM 679 N N . TYR A 1 87 ? -0.796 -1.830 -6.741 1.00 98.31 87 TYR A N 1
ATOM 680 C CA . TYR A 1 87 ? 0.511 -2.027 -6.116 1.00 98.31 87 TYR A CA 1
ATOM 681 C C . TYR A 1 87 ? 0.378 -2.498 -4.671 1.00 98.31 87 TYR A C 1
ATOM 683 O O . TYR A 1 87 ? 1.070 -3.435 -4.279 1.00 98.31 87 TYR A O 1
ATOM 691 N N . ILE A 1 88 ? -0.534 -1.916 -3.889 1.00 98.62 88 ILE A N 1
ATOM 692 C CA . ILE A 1 88 ? -0.823 -2.376 -2.525 1.00 98.62 88 ILE A CA 1
ATOM 693 C C . ILE A 1 88 ? -1.170 -3.867 -2.537 1.00 98.62 88 ILE A C 1
ATOM 695 O O . ILE A 1 88 ? -0.588 -4.647 -1.781 1.00 98.62 88 ILE A O 1
ATOM 699 N N . GLU A 1 89 ? -2.066 -4.287 -3.429 1.00 98.50 89 GLU A N 1
ATOM 700 C CA . GLU A 1 89 ? -2.434 -5.695 -3.576 1.00 98.50 89 GLU A CA 1
ATOM 701 C C . GLU A 1 89 ? -1.255 -6.569 -4.003 1.00 98.50 89 GLU A C 1
ATOM 703 O O . GLU A 1 89 ? -1.028 -7.636 -3.421 1.00 98.50 89 GLU A O 1
ATOM 708 N N . TYR A 1 90 ? -0.484 -6.109 -4.988 1.00 98.62 90 TYR A N 1
ATOM 709 C CA . TYR A 1 90 ? 0.686 -6.813 -5.488 1.00 98.62 90 TYR A CA 1
ATOM 710 C C . TYR A 1 90 ? 1.720 -7.035 -4.380 1.00 98.62 90 TYR A C 1
ATOM 712 O O . TYR A 1 90 ? 2.097 -8.179 -4.128 1.00 98.62 90 TYR A O 1
ATOM 720 N N . PHE A 1 91 ? 2.131 -5.997 -3.652 1.00 98.69 91 PHE A N 1
ATOM 721 C CA . PHE A 1 91 ? 3.128 -6.126 -2.588 1.00 98.69 91 PHE A CA 1
ATOM 722 C C . PHE A 1 91 ? 2.624 -6.969 -1.408 1.00 98.69 91 PHE A C 1
ATOM 724 O O . PHE A 1 91 ? 3.402 -7.739 -0.840 1.00 98.69 91 PHE A O 1
ATOM 731 N N . ILE A 1 92 ? 1.325 -6.921 -1.081 1.00 98.56 92 ILE A N 1
ATOM 732 C CA . ILE A 1 92 ? 0.716 -7.840 -0.100 1.00 98.56 92 ILE A CA 1
ATOM 733 C C . ILE A 1 92 ? 0.809 -9.284 -0.593 1.00 98.56 92 ILE A C 1
ATOM 735 O O . ILE A 1 92 ? 1.214 -10.163 0.168 1.00 98.56 92 ILE A O 1
ATOM 739 N N . SER A 1 93 ? 0.535 -9.537 -1.877 1.00 98.12 93 SER A N 1
ATOM 740 C CA . SER A 1 93 ? 0.690 -10.874 -2.469 1.00 98.12 93 SER A CA 1
ATOM 741 C C . SER A 1 93 ? 2.143 -11.375 -2.457 1.00 98.12 93 SER A C 1
ATOM 743 O O . SER A 1 93 ? 2.379 -12.583 -2.422 1.00 98.12 93 SER A O 1
ATOM 745 N N . LYS A 1 94 ? 3.118 -10.456 -2.437 1.00 98.31 94 LYS A N 1
ATOM 746 C CA . LYS A 1 94 ? 4.555 -10.747 -2.309 1.00 98.31 94 LYS A CA 1
ATOM 747 C C . LYS A 1 94 ? 5.028 -10.899 -0.863 1.00 98.31 94 LYS A C 1
ATOM 749 O O . LYS A 1 94 ? 6.151 -11.340 -0.642 1.00 98.31 94 LYS A O 1
ATOM 754 N N . GLY A 1 95 ? 4.168 -10.610 0.112 1.00 97.50 95 GLY A N 1
ATOM 755 C CA . GLY A 1 95 ? 4.419 -10.864 1.528 1.00 97.50 95 GLY A CA 1
ATOM 756 C C . GLY A 1 95 ? 4.700 -9.629 2.379 1.00 97.50 95 GLY A C 1
ATOM 757 O O . GLY A 1 95 ? 5.057 -9.803 3.546 1.00 97.50 95 GLY A O 1
ATOM 758 N N . ILE A 1 96 ? 4.518 -8.404 1.863 1.00 97.75 96 ILE A N 1
ATOM 759 C CA . ILE A 1 96 ? 4.519 -7.222 2.736 1.00 97.75 96 ILE A CA 1
ATOM 760 C C . ILE A 1 96 ? 3.366 -7.351 3.737 1.00 97.75 96 ILE A C 1
ATOM 762 O O . ILE A 1 96 ? 2.234 -7.688 3.372 1.00 97.75 96 ILE A O 1
ATOM 766 N N . LYS A 1 97 ? 3.626 -7.124 5.026 1.00 97.62 97 LYS A N 1
ATOM 767 C CA . LYS A 1 97 ? 2.589 -7.331 6.039 1.00 97.62 97 LYS A CA 1
ATOM 768 C C . LYS A 1 97 ? 1.721 -6.082 6.165 1.00 97.62 97 LYS A C 1
ATOM 770 O O . LYS A 1 97 ? 2.192 -5.013 6.544 1.00 97.62 97 LYS A O 1
ATOM 775 N N . VAL A 1 98 ? 0.411 -6.256 5.991 1.00 98.31 98 VAL A N 1
ATOM 776 C CA . VAL A 1 98 ? -0.617 -5.198 6.124 1.00 98.31 98 VAL A CA 1
ATOM 777 C C . VAL A 1 98 ? -0.670 -4.531 7.513 1.00 98.31 98 VAL A C 1
ATOM 779 O O . VAL A 1 98 ? -1.273 -3.480 7.692 1.00 98.31 98 VAL A O 1
ATOM 782 N N . ASN A 1 99 ? -0.038 -5.145 8.514 1.00 98.25 99 ASN A N 1
ATOM 783 C CA . ASN A 1 99 ? -0.104 -4.754 9.920 1.00 98.25 99 ASN A CA 1
ATOM 784 C C . ASN A 1 99 ? 1.247 -4.279 10.493 1.00 98.25 99 ASN A C 1
ATOM 786 O O . ASN A 1 99 ? 1.307 -3.936 11.674 1.00 98.25 99 ASN A O 1
ATOM 790 N N . THR A 1 100 ? 2.328 -4.267 9.699 1.00 97.12 100 THR A N 1
ATOM 791 C CA . THR A 1 100 ? 3.644 -3.793 10.164 1.00 97.12 100 THR A CA 1
ATOM 792 C C . THR A 1 100 ? 3.583 -2.298 10.458 1.00 97.12 100 THR A C 1
ATOM 794 O O . THR A 1 100 ? 3.139 -1.516 9.624 1.00 97.12 100 THR A O 1
ATOM 797 N N . LEU A 1 101 ? 4.035 -1.897 11.647 1.00 98.19 101 LEU A N 1
ATOM 798 C CA . LEU A 1 101 ? 4.174 -0.484 11.985 1.00 98.19 101 LEU A CA 1
ATOM 799 C C . LEU A 1 101 ? 5.360 0.106 11.228 1.00 98.19 101 LEU A C 1
ATOM 801 O O . LEU A 1 101 ? 6.472 -0.407 11.349 1.00 98.19 101 LEU A O 1
ATOM 805 N N . SER A 1 102 ? 5.129 1.218 10.543 1.00 97.44 102 SER A N 1
ATOM 806 C CA . SER A 1 102 ? 6.173 2.016 9.910 1.00 97.44 102 SER A CA 1
ATOM 807 C C . SER A 1 102 ? 7.291 2.343 10.911 1.00 97.44 102 SER A C 1
ATOM 809 O O . SER A 1 102 ? 7.069 2.610 12.104 1.00 97.44 102 SER A O 1
ATOM 811 N N . HIS A 1 103 ? 8.531 2.281 10.436 1.00 96.19 103 HIS A N 1
ATOM 812 C CA . HIS A 1 103 ? 9.707 2.671 11.206 1.00 96.19 103 HIS A CA 1
ATOM 813 C C . HIS A 1 103 ? 9.945 4.185 11.189 1.00 96.19 103 HIS A C 1
ATOM 815 O O . HIS A 1 103 ? 10.718 4.674 12.010 1.00 96.19 103 HIS A O 1
ATOM 821 N N . ILE A 1 104 ? 9.250 4.920 10.315 1.00 95.31 104 ILE A N 1
ATOM 822 C CA . ILE A 1 104 ? 9.395 6.370 10.151 1.00 95.31 104 ILE A CA 1
ATOM 823 C C . ILE A 1 104 ? 8.545 7.135 11.169 1.00 95.31 104 ILE A C 1
ATOM 825 O O . ILE A 1 104 ? 9.048 8.001 11.880 1.00 95.31 104 ILE A O 1
ATOM 829 N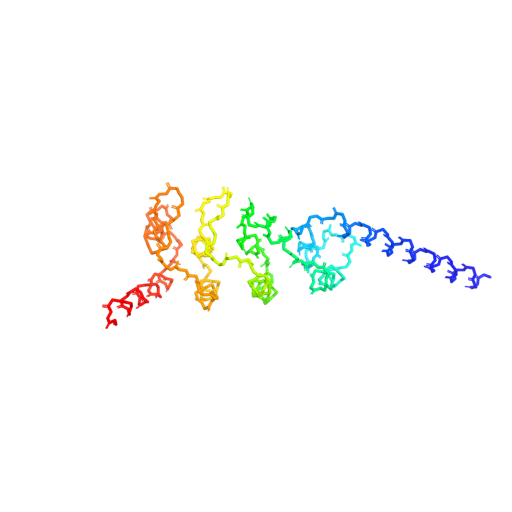 N . ASP A 1 105 ? 7.261 6.799 11.263 1.00 95.69 105 ASP A N 1
ATOM 830 C CA . ASP A 1 105 ? 6.269 7.509 12.083 1.00 95.69 105 ASP A CA 1
ATOM 831 C C . ASP A 1 105 ? 5.601 6.616 13.143 1.00 95.69 105 ASP A C 1
ATOM 833 O O . ASP A 1 105 ? 4.913 7.111 14.035 1.00 95.69 105 ASP A O 1
ATOM 837 N N . GLY A 1 106 ? 5.825 5.298 13.094 1.00 97.94 106 GLY A N 1
ATOM 838 C CA . GLY A 1 106 ? 5.243 4.358 14.048 1.00 97.94 106 GLY A CA 1
ATOM 839 C C . GLY A 1 106 ? 3.763 4.059 13.831 1.00 97.94 106 GLY A C 1
ATOM 840 O O . GLY A 1 106 ? 3.138 3.468 14.716 1.00 97.94 106 GLY A O 1
ATOM 841 N N . LEU A 1 107 ? 3.203 4.448 12.686 1.00 98.56 107 LEU A N 1
ATOM 842 C CA . LEU A 1 107 ? 1.814 4.187 12.328 1.00 98.56 107 LEU A CA 1
ATOM 843 C C . LEU A 1 107 ? 1.661 2.798 11.700 1.00 98.56 107 LEU A C 1
ATOM 845 O O . LEU A 1 107 ? 2.557 2.305 11.017 1.00 98.56 107 LEU A O 1
ATOM 849 N N . SER A 1 108 ? 0.512 2.151 11.916 1.00 98.38 108 SER A N 1
ATOM 850 C CA . SER A 1 108 ? 0.120 1.033 11.045 1.00 98.38 108 SER A CA 1
ATOM 851 C C . SER A 1 108 ? -0.403 1.584 9.715 1.00 98.38 108 SER A C 1
ATOM 853 O O . SER A 1 108 ? -0.864 2.729 9.691 1.00 98.38 108 SER A O 1
ATOM 855 N N . PRO A 1 109 ? -0.448 0.782 8.637 1.00 98.50 109 PRO A N 1
ATOM 856 C CA . PRO A 1 109 ? -1.009 1.229 7.365 1.00 98.50 109 PRO A CA 1
ATOM 857 C C . PRO A 1 109 ? -2.432 1.789 7.514 1.00 98.50 109 PRO A C 1
ATOM 859 O O . PRO A 1 109 ? -2.767 2.812 6.923 1.00 98.50 109 PRO A O 1
ATOM 862 N N . LEU A 1 110 ? -3.250 1.189 8.388 1.00 98.62 110 LEU A N 1
ATOM 863 C CA . LEU A 1 110 ? -4.600 1.682 8.667 1.00 98.62 110 LEU A CA 1
ATOM 864 C C . LEU A 1 110 ? -4.603 3.053 9.370 1.00 98.62 110 LEU A C 1
ATOM 866 O O . LEU A 1 110 ? -5.434 3.895 9.044 1.00 98.62 110 LEU A O 1
ATOM 870 N N . HIS A 1 111 ? -3.664 3.321 10.286 1.00 98.69 111 HIS A N 1
ATOM 871 C CA . HIS A 1 111 ? -3.517 4.658 10.877 1.00 98.69 111 HIS A CA 1
ATOM 872 C C . HIS A 1 111 ? -3.102 5.701 9.836 1.00 98.69 111 HIS A C 1
ATOM 874 O O . HIS A 1 111 ? -3.643 6.805 9.839 1.00 98.69 111 HIS A O 1
ATOM 880 N N . SER A 1 112 ? -2.172 5.362 8.940 1.00 98.25 112 SER A N 1
ATOM 881 C CA . SER A 1 112 ? -1.737 6.268 7.873 1.00 98.25 112 SER A CA 1
ATOM 882 C C . SER A 1 112 ? -2.893 6.595 6.917 1.00 98.25 112 SER A C 1
ATOM 884 O O . SER A 1 112 ? -3.114 7.765 6.616 1.00 98.25 112 SER A O 1
ATOM 886 N N . ALA A 1 113 ? -3.716 5.613 6.532 1.00 98.25 113 ALA A N 1
ATOM 887 C CA . ALA A 1 113 ? -4.917 5.856 5.723 1.00 98.25 113 ALA A CA 1
ATOM 888 C C . ALA A 1 113 ? -5.937 6.781 6.425 1.00 98.25 113 ALA A C 1
ATOM 890 O O . ALA A 1 113 ? -6.499 7.687 5.808 1.00 98.25 113 ALA A O 1
ATOM 891 N N . ILE A 1 114 ? -6.121 6.620 7.742 1.00 97.88 114 ILE A N 1
ATOM 892 C CA . ILE A 1 114 ? -6.961 7.503 8.572 1.00 97.88 114 ILE A CA 1
ATOM 893 C C . ILE A 1 114 ? -6.397 8.927 8.643 1.00 97.88 114 ILE A C 1
ATOM 895 O O . ILE A 1 114 ? -7.151 9.907 8.596 1.00 97.88 114 ILE A O 1
ATOM 899 N N . LEU A 1 115 ? -5.074 9.061 8.771 1.00 96.25 115 LEU A N 1
ATOM 900 C CA . LEU A 1 115 ? -4.401 10.357 8.800 1.00 96.25 115 LEU A CA 1
ATOM 901 C C . LEU A 1 115 ? -4.663 11.125 7.499 1.00 96.25 115 LEU A C 1
ATOM 903 O O . LEU A 1 115 ? -5.051 12.296 7.565 1.00 96.25 115 LEU A O 1
ATOM 907 N N . LEU A 1 116 ? -4.539 10.431 6.362 1.00 95.56 116 LEU A N 1
ATOM 908 C CA . LEU A 1 116 ? -4.825 10.929 5.012 1.00 95.56 116 LEU A CA 1
ATOM 909 C C . LEU A 1 116 ? -6.318 11.196 4.753 1.00 95.56 116 LEU A C 1
ATOM 911 O O . LEU A 1 116 ? -6.648 11.874 3.786 1.00 95.56 116 LEU A O 1
ATOM 915 N N . ASN A 1 117 ? -7.209 10.710 5.625 1.00 96.31 117 ASN A N 1
ATOM 916 C CA . ASN A 1 117 ? -8.663 10.742 5.445 1.00 96.31 117 ASN A CA 1
ATOM 917 C C . ASN A 1 117 ? -9.123 10.088 4.127 1.00 96.31 117 ASN A C 1
ATOM 919 O O . ASN A 1 117 ? -10.067 10.548 3.484 1.00 96.31 117 ASN A O 1
ATOM 923 N N . ASP A 1 118 ? -8.441 9.017 3.717 1.00 97.12 118 ASP A N 1
ATOM 924 C CA . ASP A 1 118 ? -8.752 8.281 2.494 1.00 97.12 118 ASP A CA 1
ATOM 925 C C . ASP A 1 118 ? -9.636 7.074 2.831 1.00 97.12 118 ASP A C 1
ATOM 927 O O . ASP A 1 118 ? -9.161 6.017 3.251 1.00 97.12 118 ASP A O 1
ATOM 931 N N . PHE A 1 119 ? -10.951 7.251 2.680 1.00 97.38 119 PHE A N 1
ATOM 932 C CA . PHE A 1 119 ? -11.935 6.207 2.972 1.00 97.38 119 PHE A CA 1
ATOM 933 C C . PHE A 1 119 ? -11.751 4.961 2.091 1.00 97.38 119 PHE A C 1
ATOM 935 O O . PHE A 1 119 ? -11.890 3.845 2.592 1.00 97.38 119 PHE A O 1
ATOM 942 N N . GLY A 1 120 ? -11.405 5.132 0.810 1.00 97.94 120 GLY A N 1
ATOM 943 C CA . GLY A 1 120 ? -11.191 4.012 -0.110 1.00 97.94 120 GLY A CA 1
ATOM 944 C C . GLY A 1 120 ? -9.976 3.183 0.297 1.00 97.94 120 GLY A C 1
ATOM 945 O O . GLY A 1 120 ? -10.060 1.961 0.405 1.00 97.94 120 GLY A O 1
ATOM 946 N N . LEU A 1 121 ? -8.879 3.854 0.649 1.00 98.38 121 LEU A N 1
ATOM 947 C CA . LEU A 1 121 ? -7.679 3.195 1.159 1.00 98.38 121 LEU A CA 1
ATOM 948 C C . LEU A 1 121 ? -7.929 2.490 2.501 1.00 98.38 121 LEU A C 1
ATOM 950 O O . LEU A 1 121 ? -7.427 1.387 2.718 1.00 98.38 121 LEU A O 1
ATOM 954 N N . VAL A 1 122 ? -8.732 3.084 3.392 1.00 98.56 122 VAL A N 1
ATOM 955 C CA . VAL A 1 122 ? -9.177 2.415 4.626 1.00 98.56 122 VAL A CA 1
ATOM 956 C C . VAL A 1 122 ? -9.900 1.110 4.295 1.00 98.56 122 VAL A C 1
ATOM 958 O O . VAL A 1 122 ? -9.534 0.073 4.847 1.00 98.56 122 VAL A O 1
ATOM 961 N N . GLN A 1 123 ? -10.885 1.135 3.392 1.00 98.19 123 GLN A N 1
ATOM 962 C CA . GLN A 1 123 ? -11.624 -0.068 3.001 1.00 98.19 123 GLN A CA 1
ATOM 963 C C . GLN A 1 123 ? -10.702 -1.130 2.401 1.00 98.19 123 GLN A C 1
ATOM 965 O O . GLN A 1 123 ? -10.705 -2.263 2.878 1.00 98.19 123 GLN A O 1
ATOM 970 N N . LEU A 1 124 ? -9.852 -0.747 1.444 1.00 98.62 124 LEU A N 1
ATOM 971 C CA . LEU A 1 124 ? -8.895 -1.656 0.817 1.00 98.62 124 LEU A CA 1
ATOM 972 C C . LEU A 1 124 ? -8.027 -2.363 1.864 1.00 98.62 124 LEU A C 1
ATOM 974 O O . LEU A 1 124 ? -7.925 -3.587 1.868 1.00 98.62 124 LEU A O 1
ATOM 978 N N . LEU A 1 125 ? -7.420 -1.618 2.790 1.00 98.69 125 LEU A N 1
ATOM 979 C CA . LEU A 1 125 ? -6.563 -2.206 3.822 1.00 98.69 125 LEU A CA 1
ATOM 980 C C . LEU A 1 125 ? -7.337 -3.162 4.735 1.00 98.69 125 LEU A C 1
ATOM 982 O O . LEU A 1 125 ? -6.822 -4.223 5.094 1.00 98.69 125 LEU A O 1
ATOM 986 N N . MET A 1 126 ? -8.571 -2.814 5.102 1.00 97.94 126 MET A N 1
ATOM 987 C CA . MET A 1 126 ? -9.433 -3.677 5.910 1.00 97.94 126 MET A CA 1
ATOM 988 C C . MET A 1 126 ? -9.793 -4.973 5.180 1.00 97.94 126 MET A C 1
ATOM 990 O O . MET A 1 126 ? -9.693 -6.045 5.781 1.00 97.94 126 MET A O 1
ATOM 994 N N . ASP A 1 127 ? -10.099 -4.898 3.886 1.00 97.81 127 ASP A N 1
ATOM 995 C CA . ASP A 1 127 ? -10.360 -6.062 3.034 1.00 97.81 127 ASP A CA 1
ATOM 996 C C . ASP A 1 127 ? -9.123 -6.962 2.896 1.00 97.81 127 ASP A C 1
ATOM 998 O O . ASP A 1 127 ? -9.238 -8.183 2.776 1.00 97.81 127 ASP A O 1
ATOM 1002 N N . LYS A 1 128 ? -7.917 -6.384 2.991 1.00 98.25 128 LYS A N 1
ATOM 1003 C CA . LYS A 1 128 ? -6.646 -7.127 3.048 1.00 98.25 128 LYS A CA 1
ATOM 1004 C C . LYS A 1 128 ? -6.238 -7.563 4.460 1.00 98.25 128 LYS A C 1
ATOM 1006 O O . LYS A 1 128 ? -5.125 -8.051 4.650 1.00 98.25 128 LYS A O 1
ATOM 1011 N N . GLY A 1 129 ? -7.123 -7.444 5.450 1.00 97.00 129 GLY A N 1
ATOM 1012 C CA . GLY A 1 129 ? -6.904 -7.966 6.801 1.00 97.00 129 GLY A CA 1
ATOM 1013 C C . GLY A 1 129 ? -6.161 -7.019 7.746 1.00 97.00 129 GLY A C 1
ATOM 1014 O O . GLY A 1 129 ? -5.551 -7.476 8.723 1.00 97.00 129 GLY A O 1
ATOM 1015 N N . ALA A 1 130 ? -6.202 -5.709 7.492 1.00 98.12 130 ALA A N 1
ATOM 1016 C CA . ALA A 1 130 ? -5.718 -4.723 8.451 1.00 98.12 130 ALA A CA 1
ATOM 1017 C C . ALA A 1 130 ? -6.476 -4.838 9.782 1.00 98.12 130 ALA A C 1
ATOM 1019 O O . ALA A 1 130 ? -7.708 -4.858 9.841 1.00 98.12 130 ALA A O 1
ATOM 1020 N N . SER A 1 131 ? -5.729 -4.906 10.880 1.00 97.56 131 SER A N 1
ATOM 1021 C CA . SER A 1 131 ? -6.308 -5.001 12.212 1.00 97.56 131 SER A CA 1
ATOM 1022 C C . SER A 1 131 ? -6.726 -3.629 12.732 1.00 97.56 131 SER A C 1
ATOM 1024 O O . SER A 1 131 ? -5.921 -2.703 12.825 1.00 97.56 131 SER A O 1
ATOM 1026 N N . ILE A 1 132 ? -7.978 -3.540 13.180 1.00 96.88 132 ILE A N 1
ATOM 1027 C CA . ILE A 1 132 ? -8.544 -2.344 13.818 1.00 96.88 132 ILE A CA 1
ATOM 1028 C C . ILE A 1 132 ? -8.128 -2.174 15.290 1.00 96.88 132 ILE A C 1
ATOM 1030 O O . ILE A 1 132 ? -8.612 -1.266 15.956 1.00 96.88 132 ILE A O 1
ATOM 1034 N N . THR A 1 133 ? -7.280 -3.061 15.825 1.00 96.69 133 THR A N 1
ATOM 1035 C CA . THR A 1 133 ? -6.860 -3.057 17.242 1.00 96.69 133 THR A CA 1
ATOM 1036 C C . THR A 1 133 ? -5.366 -2.817 17.445 1.00 96.69 133 THR A C 1
ATOM 1038 O O . THR A 1 133 ? -4.907 -2.766 18.587 1.00 96.69 133 THR A O 1
ATOM 1041 N N . ILE A 1 134 ? -4.589 -2.684 16.364 1.00 97.81 134 ILE A N 1
ATOM 1042 C CA . ILE A 1 134 ? -3.160 -2.360 16.460 1.00 97.81 134 ILE A CA 1
ATOM 1043 C C . ILE A 1 134 ? -3.004 -0.988 17.086 1.00 97.81 134 ILE A C 1
ATOM 1045 O O . ILE A 1 134 ? -3.754 -0.086 16.750 1.00 97.81 134 ILE A O 1
ATOM 1049 N N . LYS A 1 135 ? -2.017 -0.827 17.962 1.00 98.31 135 LYS A N 1
ATOM 1050 C CA . LYS A 1 135 ? -1.710 0.456 18.586 1.00 98.31 135 LYS A CA 1
ATOM 1051 C C . LYS A 1 135 ? -0.522 1.111 17.895 1.00 98.31 135 LYS A C 1
ATOM 1053 O O . LYS A 1 135 ? 0.504 0.454 17.722 1.00 98.31 135 LYS A O 1
ATOM 1058 N N . GLU A 1 136 ? -0.663 2.368 17.485 1.00 98.25 136 GLU A N 1
ATOM 1059 C CA . GLU A 1 136 ? 0.467 3.143 16.957 1.00 98.25 136 GLU A CA 1
ATOM 1060 C C . GLU A 1 136 ? 1.504 3.461 18.052 1.00 98.25 136 GLU A C 1
ATOM 1062 O O . GLU A 1 136 ? 1.201 3.410 19.248 1.00 98.25 136 GLU A O 1
ATOM 1067 N N . LYS A 1 137 ? 2.758 3.728 17.660 1.00 97.94 137 LYS A N 1
ATOM 1068 C CA . LYS A 1 137 ? 3.884 3.816 18.614 1.00 97.94 137 LYS A CA 1
ATOM 1069 C C . LYS A 1 137 ? 3.894 5.085 19.473 1.00 97.94 137 LYS A C 1
ATOM 1071 O O . LYS A 1 137 ? 4.467 5.054 20.558 1.00 97.94 137 LYS A O 1
ATOM 1076 N N . SER A 1 138 ? 3.346 6.199 18.996 1.00 96.62 138 SER A N 1
ATOM 1077 C CA . SER A 1 138 ? 3.499 7.511 19.630 1.00 96.62 138 SER A CA 1
ATOM 1078 C C . SER A 1 138 ? 2.609 7.691 20.857 1.00 96.62 138 SER A C 1
ATOM 1080 O O . SER A 1 138 ? 3.068 8.260 21.845 1.00 96.62 138 SER A O 1
ATOM 1082 N N . HIS A 1 139 ? 1.347 7.269 20.803 1.00 96.38 139 HIS A N 1
ATOM 1083 C CA . HIS A 1 139 ? 0.386 7.443 21.900 1.00 96.38 139 HIS A CA 1
ATOM 1084 C C . HIS A 1 139 ? -0.252 6.120 22.345 1.00 96.38 139 HIS A C 1
ATOM 1086 O O . HIS A 1 139 ? -0.979 6.097 23.339 1.00 96.38 139 HIS A O 1
ATOM 1092 N N . GLY A 1 140 ? 0.032 5.011 21.657 1.00 98.06 140 GLY A N 1
ATOM 1093 C CA . GLY A 1 140 ? -0.566 3.716 21.958 1.00 98.06 140 GLY A CA 1
ATOM 1094 C C . GLY A 1 140 ? -2.051 3.649 21.599 1.00 98.06 140 GLY A C 1
ATOM 1095 O O . GLY A 1 140 ? -2.792 2.911 22.254 1.00 98.06 140 GLY A O 1
ATOM 1096 N N . LEU A 1 141 ? -2.485 4.426 20.604 1.00 98.38 141 LEU A N 1
ATOM 1097 C CA . LEU A 1 141 ? -3.879 4.515 20.179 1.00 98.38 141 LEU A CA 1
ATOM 1098 C C . LEU A 1 141 ? -4.191 3.463 19.122 1.00 98.38 141 LEU A C 1
ATOM 1100 O O . LEU A 1 141 ? -3.390 3.208 18.229 1.00 98.38 141 LEU A O 1
ATOM 1104 N N . THR A 1 142 ? -5.370 2.865 19.222 1.00 98.06 142 THR A N 1
ATOM 1105 C CA . THR A 1 142 ? -5.980 2.096 18.134 1.00 98.06 142 THR A CA 1
ATOM 1106 C C . THR A 1 142 ? -6.466 3.021 17.011 1.00 98.06 142 THR A C 1
ATOM 1108 O O . THR A 1 142 ? -6.671 4.211 17.255 1.00 98.06 142 THR A O 1
ATOM 1111 N N . PRO A 1 143 ? -6.751 2.499 15.803 1.00 97.94 143 PRO A N 1
ATO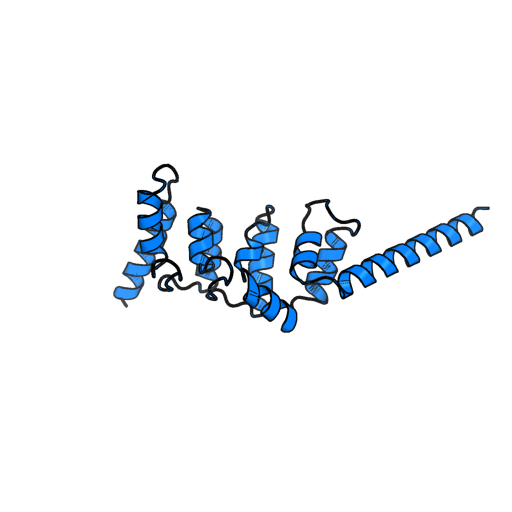M 1112 C CA . PRO A 1 143 ? -7.309 3.275 14.699 1.00 97.94 143 PRO A CA 1
ATOM 1113 C C . PRO A 1 143 ? -8.511 4.152 15.079 1.00 97.94 143 PRO A C 1
ATOM 1115 O O . PRO A 1 143 ? -8.556 5.321 14.706 1.00 97.94 143 PRO A O 1
ATOM 1118 N N . LEU A 1 144 ? -9.460 3.628 15.864 1.00 96.62 144 LEU A N 1
ATOM 1119 C CA . LEU A 1 144 ? -10.635 4.395 16.294 1.00 96.62 144 LEU A CA 1
ATOM 1120 C C . LEU A 1 144 ? -10.270 5.493 17.307 1.00 96.62 144 LEU A C 1
ATOM 1122 O O . LEU A 1 144 ? -10.689 6.639 17.161 1.00 96.62 144 LEU A O 1
ATOM 1126 N N . GLU A 1 145 ? -9.439 5.177 18.304 1.00 96.75 145 GLU A N 1
ATOM 1127 C CA . GLU A 1 145 ? -8.947 6.165 19.276 1.00 96.75 145 GLU A CA 1
ATOM 1128 C C . GLU A 1 145 ? -8.120 7.270 18.592 1.00 96.75 145 GLU A C 1
ATOM 1130 O O . GLU A 1 145 ? -8.202 8.444 18.960 1.00 96.75 145 GLU A O 1
ATOM 1135 N N . PHE A 1 146 ? -7.367 6.915 17.549 1.00 97.12 146 PHE A N 1
ATOM 1136 C CA . PHE A 1 146 ? -6.579 7.844 16.751 1.00 97.12 146 PHE A CA 1
ATOM 1137 C C . PHE A 1 146 ? -7.457 8.855 16.002 1.00 97.12 146 PHE A C 1
ATOM 1139 O O . PHE A 1 146 ? -7.114 10.036 15.971 1.00 97.12 146 PHE A O 1
ATOM 1146 N N . ILE A 1 147 ? -8.624 8.448 15.482 1.00 95.88 147 ILE A N 1
ATOM 1147 C CA . ILE A 1 147 ? -9.598 9.379 14.880 1.00 95.88 147 ILE A CA 1
ATOM 1148 C C . ILE A 1 147 ? -10.025 10.437 15.896 1.00 95.88 147 ILE A C 1
ATOM 1150 O O . ILE A 1 147 ? -9.949 11.631 15.601 1.00 95.88 147 ILE A O 1
ATOM 1154 N N . HIS A 1 148 ? -10.423 10.021 17.102 1.00 93.25 148 HIS A N 1
ATOM 1155 C CA . HIS A 1 148 ? -10.814 10.956 18.158 1.00 93.25 148 HIS A CA 1
ATOM 1156 C C . HIS A 1 148 ? -9.676 11.923 18.492 1.00 93.25 148 HIS A C 1
ATOM 1158 O O . HIS A 1 148 ? -9.902 13.131 18.586 1.00 93.25 148 HIS A O 1
ATOM 1164 N N . LYS A 1 149 ? -8.437 11.416 18.564 1.00 94.38 149 LYS A N 1
ATOM 1165 C CA . LYS A 1 149 ? -7.265 12.252 18.824 1.00 94.38 149 LYS A CA 1
ATOM 1166 C C . LYS A 1 149 ? -7.004 13.282 17.725 1.00 94.38 149 LYS A C 1
ATOM 1168 O O . LYS A 1 149 ? -6.651 14.425 18.020 1.00 94.38 149 LYS A O 1
ATOM 1173 N N . LEU A 1 150 ? -7.168 12.898 16.460 1.00 93.19 150 LEU A N 1
ATOM 1174 C CA . LEU A 1 150 ? -7.015 13.811 15.327 1.00 93.19 150 LEU A CA 1
ATOM 1175 C C . LEU A 1 150 ? -8.103 14.888 15.314 1.00 93.19 150 LEU A C 1
ATOM 1177 O O . LEU A 1 150 ? -7.791 16.038 15.009 1.00 93.19 150 LEU A O 1
ATOM 1181 N N . SER A 1 151 ? -9.340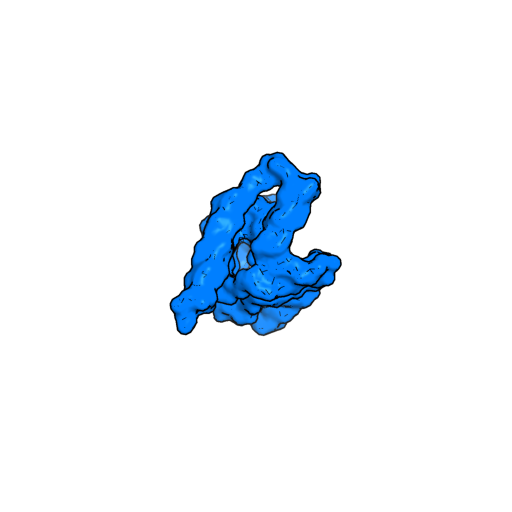 14.551 15.686 1.00 87.38 151 SER A N 1
ATOM 1182 C CA . SER A 1 151 ? -10.455 15.505 15.754 1.00 87.38 151 SER A CA 1
ATOM 1183 C C . SER A 1 151 ? -10.262 16.578 16.829 1.00 87.38 151 SER A C 1
ATOM 1185 O O . SER A 1 151 ? -10.629 17.728 16.601 1.00 87.38 151 SER A O 1
ATOM 1187 N N . GLU A 1 152 ? -9.624 16.255 17.962 1.00 84.75 152 GLU A N 1
ATOM 1188 C CA . GLU A 1 152 ? -9.240 17.254 18.977 1.00 84.75 152 GLU A CA 1
ATOM 1189 C C . GLU A 1 152 ? -8.243 18.286 18.429 1.00 84.75 152 GLU A C 1
ATOM 1191 O O . GLU A 1 152 ? -8.303 19.465 18.773 1.00 84.75 152 GLU A O 1
ATOM 1196 N N . LYS A 1 153 ? -7.300 17.833 17.592 1.00 77.94 153 LYS A N 1
ATOM 1197 C CA . LYS A 1 153 ? -6.198 18.657 17.078 1.00 77.94 153 LYS A CA 1
ATOM 1198 C C . LYS A 1 153 ? -6.579 19.429 15.811 1.00 77.94 153 LYS A C 1
ATOM 1200 O O . LYS A 1 153 ? -6.142 20.562 15.647 1.00 77.94 153 LYS A O 1
ATOM 1205 N N . ASN A 1 154 ? -7.372 18.816 14.930 1.00 73.56 154 ASN A N 1
ATOM 1206 C CA . ASN A 1 154 ? -7.705 19.290 13.584 1.00 73.56 154 ASN A CA 1
ATOM 1207 C C . ASN A 1 154 ? -9.193 19.053 13.264 1.00 73.56 154 ASN A C 1
ATOM 1209 O O . ASN A 1 154 ? -9.530 18.307 12.342 1.00 73.56 154 ASN A O 1
ATOM 1213 N N . ALA A 1 155 ? -10.087 19.730 13.988 1.00 74.25 155 ALA A N 1
ATOM 1214 C CA . ALA A 1 155 ? -11.544 19.599 13.845 1.00 74.25 155 ALA A CA 1
ATOM 1215 C C . ALA A 1 155 ? -12.114 19.963 12.452 1.00 74.25 155 ALA A C 1
ATOM 1217 O O . ALA A 1 155 ? -13.303 19.788 12.215 1.00 74.25 155 ALA A O 1
ATOM 1218 N N . GLN A 1 156 ? -11.296 20.486 11.530 1.00 84.75 156 GLN A N 1
ATOM 1219 C CA . GLN A 1 156 ? -11.726 20.849 10.172 1.00 84.75 156 GLN A CA 1
ATOM 1220 C C . GLN A 1 156 ? -11.787 19.661 9.204 1.00 84.75 156 GLN A C 1
ATOM 1222 O O . GLN A 1 156 ? -12.480 19.748 8.195 1.00 84.75 156 GLN A O 1
ATOM 1227 N N . ILE A 1 157 ? -11.057 18.573 9.472 1.00 89.94 157 ILE A N 1
ATOM 1228 C CA . ILE A 1 157 ? -11.065 17.396 8.597 1.00 89.94 157 ILE A CA 1
ATOM 1229 C C . ILE A 1 157 ? -12.131 16.430 9.108 1.00 89.94 157 ILE A C 1
ATOM 1231 O O . ILE A 1 157 ? -11.951 15.805 10.155 1.00 89.94 157 ILE A O 1
ATOM 1235 N N . ASP A 1 158 ? -13.215 16.304 8.349 1.00 91.88 158 ASP A N 1
ATOM 1236 C CA . ASP A 1 158 ? -14.301 15.375 8.644 1.00 91.88 158 ASP A CA 1
ATOM 1237 C C . ASP A 1 158 ? -13.868 13.922 8.399 1.00 91.88 158 ASP A C 1
ATOM 1239 O O . ASP A 1 158 ? -13.559 13.533 7.273 1.00 91.88 158 ASP A O 1
ATOM 1243 N N . ARG A 1 159 ? -13.846 13.129 9.476 1.00 94.25 159 ARG A N 1
ATOM 1244 C CA . ARG A 1 159 ? -13.549 11.686 9.474 1.00 94.25 159 ARG A CA 1
ATOM 1245 C C . ARG A 1 159 ? -14.753 10.845 9.907 1.00 94.25 159 ARG A C 1
ATOM 1247 O O . ARG A 1 159 ? -14.579 9.688 10.293 1.00 94.25 159 ARG A O 1
ATOM 1254 N N . GLN A 1 160 ? -15.964 11.407 9.895 1.00 93.94 160 GLN A N 1
ATOM 1255 C CA . GLN A 1 160 ? -17.162 10.755 10.425 1.00 93.94 160 GLN A CA 1
ATOM 1256 C C . GLN A 1 160 ? -17.434 9.409 9.742 1.00 93.94 160 GLN A C 1
ATOM 1258 O O . GLN A 1 160 ? -17.625 8.413 10.436 1.00 93.94 160 GLN A O 1
ATOM 1263 N N . LEU A 1 161 ? -17.350 9.344 8.409 1.00 96.06 161 LEU A N 1
ATOM 1264 C CA . LEU A 1 161 ? -17.582 8.105 7.653 1.00 96.06 161 LEU A CA 1
ATOM 1265 C C . LEU A 1 161 ? -16.626 6.973 8.062 1.00 96.06 161 LEU A C 1
ATOM 1267 O O . LEU A 1 161 ? -17.045 5.834 8.261 1.00 96.06 161 LEU A O 1
ATOM 1271 N N . ILE A 1 162 ? -15.339 7.286 8.235 1.00 97.25 162 ILE A N 1
ATOM 1272 C CA . ILE A 1 162 ? -14.334 6.312 8.683 1.00 97.25 162 ILE A CA 1
ATOM 1273 C C . ILE A 1 162 ? -14.622 5.880 10.133 1.00 97.25 162 ILE A C 1
ATOM 1275 O O . ILE A 1 162 ? -14.540 4.696 10.460 1.00 97.25 162 ILE A O 1
ATOM 1279 N N . SER A 1 163 ? -14.997 6.825 11.000 1.00 96.06 163 SER A N 1
ATOM 1280 C CA . SER A 1 163 ? -15.359 6.557 12.399 1.00 96.06 163 SER A CA 1
ATOM 1281 C C . SER A 1 163 ? -16.557 5.607 12.512 1.00 96.06 163 SER A C 1
ATOM 1283 O O . SER A 1 163 ? -16.522 4.642 13.281 1.00 96.06 163 SER A O 1
ATOM 1285 N N . GLU A 1 164 ? -17.610 5.848 11.728 1.00 96.19 164 GLU A N 1
ATOM 1286 C CA . GLU A 1 164 ? -18.811 5.007 11.667 1.00 96.19 164 GLU A CA 1
ATOM 1287 C C . GLU A 1 164 ? -18.481 3.594 11.171 1.00 96.19 164 GLU A C 1
ATOM 1289 O O . GLU A 1 164 ? -18.889 2.610 11.798 1.00 96.19 164 GLU A O 1
ATOM 1294 N N . LEU A 1 165 ? -17.671 3.485 10.110 1.00 96.75 165 LEU A N 1
ATOM 1295 C CA . LEU A 1 165 ? -17.200 2.206 9.578 1.00 96.75 165 LEU A CA 1
ATOM 1296 C C . LEU A 1 165 ? -16.485 1.381 10.658 1.00 96.75 165 LEU A C 1
ATOM 1298 O O . LEU A 1 165 ? -16.889 0.250 10.937 1.00 96.75 165 LEU A O 1
ATOM 1302 N N . LEU A 1 166 ? -15.468 1.947 11.315 1.00 95.38 166 LEU A N 1
ATOM 1303 C CA . LEU A 1 166 ? -14.702 1.236 12.344 1.00 95.38 166 LEU A CA 1
ATOM 1304 C C . LEU A 1 166 ? -15.555 0.870 13.567 1.00 95.38 166 LEU A C 1
ATOM 1306 O O . LEU A 1 166 ? -15.405 -0.226 14.115 1.00 95.38 166 LEU A O 1
ATOM 1310 N N . THR A 1 167 ? -16.478 1.747 13.970 1.00 95.44 167 THR A N 1
ATOM 1311 C CA . THR A 1 167 ? -17.404 1.490 15.085 1.00 95.44 167 THR A CA 1
ATOM 1312 C C . THR A 1 167 ? -18.317 0.303 14.784 1.00 95.44 167 THR A C 1
ATOM 1314 O O . THR A 1 167 ? -18.467 -0.588 15.622 1.00 95.44 167 THR A O 1
ATOM 1317 N N . SER A 1 168 ? -18.882 0.241 13.573 1.00 94.25 168 SER A N 1
ATOM 1318 C CA . SER A 1 168 ? -19.759 -0.864 13.164 1.00 94.25 168 SER A CA 1
ATOM 1319 C C . SER A 1 168 ? -19.047 -2.223 13.227 1.00 94.25 168 SER A C 1
ATOM 1321 O O . SER A 1 168 ? -19.600 -3.205 13.720 1.00 94.25 168 SER A O 1
ATOM 1323 N N . ILE A 1 169 ? -17.777 -2.266 12.817 1.00 90.44 169 ILE A N 1
ATOM 1324 C CA . ILE A 1 169 ? -16.974 -3.491 12.782 1.00 90.44 169 ILE A CA 1
ATOM 1325 C C . ILE A 1 169 ? -16.535 -3.906 14.189 1.00 90.44 169 ILE A C 1
ATOM 1327 O O . ILE A 1 169 ? -16.541 -5.097 14.506 1.00 90.44 169 ILE A O 1
ATOM 1331 N N . SER A 1 170 ? -16.201 -2.940 15.049 1.00 88.75 170 SER A N 1
ATOM 1332 C CA . SER A 1 170 ? -15.906 -3.196 16.463 1.00 88.75 170 SER A CA 1
ATOM 1333 C C . SER A 1 170 ? -17.098 -3.847 17.175 1.00 88.75 170 SER A C 1
ATOM 1335 O O . SER A 1 170 ? -16.941 -4.875 17.836 1.00 88.75 170 SER A O 1
ATOM 1337 N N . ASN A 1 171 ? -18.306 -3.316 16.959 1.00 88.12 171 ASN A N 1
ATOM 1338 C CA . ASN A 1 171 ? -19.534 -3.845 17.558 1.00 88.12 171 ASN A CA 1
ATOM 1339 C C . ASN A 1 171 ? -19.853 -5.266 17.070 1.00 88.12 171 ASN A C 1
ATOM 1341 O O . ASN A 1 171 ? -20.217 -6.124 17.872 1.00 88.12 171 ASN A O 1
ATOM 1345 N N . ASN A 1 172 ? -19.650 -5.548 15.779 1.00 81.44 172 ASN A N 1
ATOM 1346 C CA . ASN A 1 172 ? -19.874 -6.883 15.218 1.00 81.44 172 ASN A CA 1
ATOM 1347 C C . ASN A 1 172 ? -18.921 -7.941 15.800 1.00 81.44 172 ASN A C 1
ATOM 1349 O O . ASN A 1 172 ? -19.327 -9.085 15.984 1.00 81.44 172 ASN A O 1
ATOM 1353 N N . LYS A 1 173 ? -17.675 -7.575 16.138 1.00 70.44 173 LYS A N 1
ATOM 1354 C CA . LYS A 1 173 ? -16.710 -8.494 16.771 1.00 70.44 173 LYS A CA 1
ATOM 1355 C C . LYS A 1 173 ? -17.030 -8.839 18.227 1.00 70.44 173 LYS A C 1
ATOM 1357 O O . LYS A 1 173 ? -16.508 -9.833 18.712 1.00 70.44 173 LYS A O 1
ATOM 1362 N N . GLN A 1 174 ? -17.829 -8.035 18.929 1.00 60.12 174 GLN A N 1
ATOM 1363 C CA . GLN A 1 174 ? -18.244 -8.334 20.308 1.00 60.12 174 GLN A CA 1
ATOM 1364 C C . GLN A 1 174 ? -19.555 -9.129 20.390 1.00 60.12 174 GLN A C 1
ATOM 1366 O O . GLN A 1 174 ? -19.918 -9.594 21.467 1.00 60.12 174 GLN A O 1
ATOM 1371 N N . ALA A 1 175 ? -20.267 -9.278 19.269 1.00 54.59 175 ALA A N 1
ATOM 1372 C CA . ALA A 1 175 ? -21.562 -9.951 19.197 1.00 54.59 175 ALA A CA 1
ATOM 1373 C C . ALA A 1 175 ? -21.491 -11.429 18.753 1.00 54.59 175 ALA A C 1
ATOM 1375 O O . ALA A 1 175 ? -22.529 -12.090 18.724 1.00 54.59 175 ALA A O 1
ATOM 1376 N N . GLY A 1 176 ? -20.306 -11.938 18.396 1.00 43.62 176 GLY A N 1
ATOM 1377 C CA . GLY A 1 176 ? -20.061 -13.330 17.988 1.00 43.62 176 GLY A CA 1
ATOM 1378 C C . GLY A 1 176 ? -19.020 -14.002 18.866 1.00 43.62 176 GLY A C 1
ATOM 1379 O O . GLY A 1 176 ? -19.144 -15.231 19.051 1.00 43.62 176 GLY A O 1
#

pLDDT: mean 93.4, std 8.49, range [43.62, 98.69]

Sequence (176 aa):
MKKLTIYLLLLLSVGYSSVALYSLINSDIEDVIICSTNENTHYIPSDACEYYLLNYRADKGDIESLESGAGLAFLFEIKDIDKRDAYIEYFISKGIKVNTLSHIDGLSPLHSAILLNDFGLVQLLMDKGASITIKEKSHGLTPLEFIHKLSEKNAQIDRQLISELLTSISNNKQAG

Secondary structure (DSSP, 8-state):
-HHHHHHHHHHHHHHHHHHHHHHHHHS-HHHHHHHTSS----SS-HHHHHHHHHHH---HHHHHHHHHTTGGGGGGG-S-HHHHHHHHHHHHHTT--TTPPPTTT---HHHHHHHHT-HHHHHHHHHTT--TTPPPTTT---HHHHHHHHHHH-TTS--HHHHHHHHHHHHHHH--

Foldseek 3Di:
DVVVVVVVVVVVVVVVVVVVVVCLVPDQLLVLLVLLAPPPPDPDHNVVSVVCCLPPDLAPVNLVVLLQAQFLLSLVPRPPPVVSLVVSVSNVVSPRDQQRQGPHFQDRQLLSCLVVLPPVSNVSSVVSPHDQCQAGDPPRDGSLRSNVVCCVVPVPDDNPVVNVVSVVVVVVVVVD

Radius of gyration: 20.79 Å; chains: 1; bounding box: 47×34×68 Å